Protein AF-A0A7C4IRE5-F1 (afdb_monomer_lite)

Radius of gyration: 17.26 Å; chains: 1; bounding box: 33×17×46 Å

Sequence (58 aa):
MDATKRKALEAAGWKVGD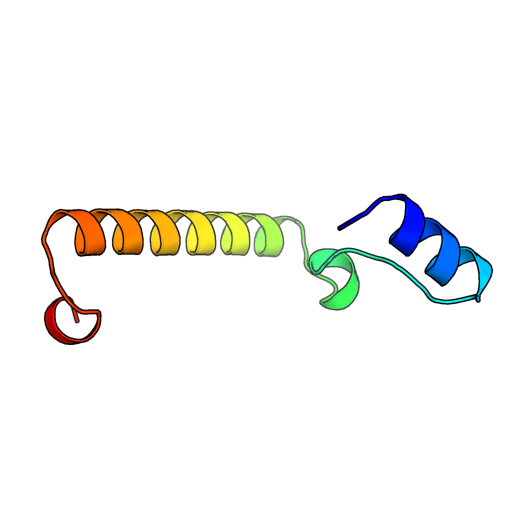AAEFLEMSDQERQLLDARVALAMAIRRQREATDLSQKELG

Foldseek 3Di:
DDPVVVVVCVVVVHDDDDPCVVVVHDPVRVVVVVVVVVVVVVVVVVCVVVVHDPVRVD

Secondary structure (DSSP, 8-state):
--HHHHHHHHHTT-----HHHHTT--HHHHHHHHHHHHHHHHHHHHHHHTT--HHHH-

Structure (mmCIF, N/CA/C/O backbone):
data_AF-A0A7C4IRE5-F1
#
_entry.id   AF-A0A7C4IRE5-F1
#
loop_
_atom_site.group_PDB
_atom_site.id
_atom_site.type_symbol
_atom_site.label_atom_id
_atom_site.label_alt_id
_atom_site.label_comp_id
_atom_site.label_asym_id
_atom_site.label_entity_id
_atom_site.label_seq_id
_atom_site.pdbx_PDB_ins_code
_atom_site.Cartn_x
_atom_site.Cartn_y
_atom_site.Cartn_z
_atom_site.occupancy
_atom_site.B_iso_or_equiv
_atom_site.auth_seq_id
_atom_site.auth_comp_id
_atom_site.auth_asym_id
_atom_site.auth_atom_id
_atom_site.pdbx_PDB_model_num
ATOM 1 N N . MET A 1 1 ? -5.746 -3.172 -12.343 1.00 65.69 1 MET A N 1
ATOM 2 C CA . MET A 1 1 ? -5.584 -2.154 -13.409 1.00 65.69 1 MET A CA 1
ATOM 3 C C . MET A 1 1 ? -6.225 -2.705 -14.671 1.00 65.69 1 MET A C 1
ATOM 5 O O . MET A 1 1 ? -6.097 -3.900 -14.901 1.00 65.69 1 MET A O 1
ATOM 9 N N . ASP A 1 2 ? -6.929 -1.877 -15.440 1.00 86.88 2 ASP A N 1
ATOM 10 C CA . ASP A 1 2 ? -7.522 -2.286 -16.720 1.00 86.88 2 ASP A CA 1
ATOM 11 C C . ASP A 1 2 ? -6.423 -2.555 -17.770 1.00 86.88 2 ASP A C 1
ATOM 13 O O . ASP A 1 2 ? -5.473 -1.776 -17.898 1.00 86.88 2 ASP A O 1
ATOM 17 N N . ALA A 1 3 ? -6.535 -3.665 -18.504 1.00 87.88 3 ALA A N 1
ATOM 18 C CA . ALA A 1 3 ? -5.514 -4.104 -19.459 1.00 87.88 3 ALA A CA 1
ATOM 19 C C . ALA A 1 3 ? -5.393 -3.178 -20.682 1.00 87.88 3 ALA A C 1
ATOM 21 O O . ALA A 1 3 ? -4.298 -2.999 -21.217 1.00 87.88 3 ALA A O 1
ATOM 22 N N . THR A 1 4 ? -6.495 -2.558 -21.107 1.00 92.06 4 THR A N 1
ATOM 23 C CA . THR A 1 4 ? -6.525 -1.605 -22.225 1.00 92.06 4 THR A CA 1
ATOM 24 C C . THR A 1 4 ? -5.786 -0.331 -21.842 1.00 92.06 4 THR A C 1
ATOM 26 O O . THR A 1 4 ? -4.945 0.160 -22.596 1.00 92.06 4 THR A O 1
ATOM 29 N N . LYS A 1 5 ? -6.028 0.163 -20.621 1.00 91.00 5 LYS A N 1
ATOM 30 C CA . LYS A 1 5 ? -5.330 1.336 -20.082 1.00 91.00 5 LYS A CA 1
ATOM 31 C C . LYS A 1 5 ? -3.824 1.105 -19.953 1.00 91.00 5 LYS A C 1
ATOM 33 O O . LYS A 1 5 ? -3.053 2.002 -20.285 1.00 91.00 5 LYS A O 1
ATOM 38 N N . ARG A 1 6 ? -3.399 -0.088 -19.514 1.00 89.44 6 ARG A N 1
ATOM 39 C CA . ARG A 1 6 ? -1.973 -0.453 -19.456 1.00 89.44 6 ARG A CA 1
ATOM 40 C C . ARG A 1 6 ? -1.315 -0.341 -20.837 1.00 89.44 6 ARG A C 1
ATOM 42 O O . ARG A 1 6 ? -0.333 0.381 -20.966 1.00 89.44 6 ARG A O 1
ATOM 49 N N . LYS A 1 7 ? -1.897 -0.969 -21.866 1.00 91.62 7 LYS A N 1
ATOM 50 C CA . LYS A 1 7 ? -1.346 -0.952 -23.234 1.00 91.62 7 LYS A CA 1
ATOM 51 C C . LYS A 1 7 ? -1.248 0.456 -23.823 1.00 91.62 7 LYS A C 1
ATOM 53 O O . LYS A 1 7 ? -0.275 0.762 -24.501 1.00 91.62 7 LYS A O 1
ATOM 58 N N . ALA A 1 8 ? -2.237 1.315 -23.567 1.00 94.50 8 ALA A N 1
ATOM 59 C CA . ALA A 1 8 ? -2.215 2.698 -24.044 1.00 94.50 8 ALA A CA 1
ATOM 60 C C . ALA A 1 8 ? -1.062 3.511 -23.426 1.00 94.50 8 ALA A C 1
ATOM 62 O O . ALA A 1 8 ? -0.417 4.289 -24.123 1.00 94.50 8 ALA A O 1
ATOM 63 N N . LEU A 1 9 ? -0.781 3.307 -22.135 1.00 93.56 9 LEU A N 1
ATOM 64 C CA . LEU A 1 9 ? 0.335 3.953 -21.440 1.00 93.56 9 LEU A CA 1
ATOM 65 C C . LEU A 1 9 ? 1.687 3.450 -21.961 1.00 93.56 9 LEU A C 1
ATOM 67 O O . LEU A 1 9 ? 2.550 4.262 -22.283 1.00 93.56 9 LEU A O 1
ATOM 71 N N . GLU A 1 10 ? 1.838 2.134 -22.117 1.00 93.56 10 GLU A N 1
ATOM 72 C CA . GLU A 1 10 ? 3.052 1.521 -22.674 1.00 93.56 10 GLU A CA 1
ATOM 73 C C . GLU A 1 10 ? 3.324 2.002 -24.110 1.00 93.56 10 GLU A C 1
ATOM 75 O O . GLU A 1 10 ? 4.444 2.397 -24.425 1.00 93.56 10 GLU A O 1
ATOM 80 N N . ALA A 1 11 ? 2.296 2.057 -24.969 1.00 94.81 11 ALA A N 1
ATOM 81 C CA . ALA A 1 11 ? 2.412 2.559 -26.344 1.00 94.81 11 ALA A CA 1
ATOM 82 C C . ALA A 1 11 ? 2.776 4.052 -26.411 1.00 94.81 11 ALA A C 1
ATOM 84 O O . ALA A 1 11 ? 3.439 4.488 -27.349 1.00 94.81 11 ALA A O 1
ATOM 85 N N . ALA A 1 12 ? 2.369 4.830 -25.407 1.00 95.94 12 ALA A N 1
ATOM 86 C CA . ALA A 1 12 ? 2.758 6.227 -25.246 1.00 95.94 12 ALA A CA 1
ATOM 87 C C . ALA A 1 12 ? 4.154 6.403 -24.607 1.00 95.94 12 ALA A C 1
ATOM 89 O O . ALA A 1 12 ? 4.546 7.531 -24.312 1.00 95.94 12 ALA A O 1
ATOM 90 N N . GLY A 1 13 ? 4.905 5.316 -24.389 1.00 94.19 13 GLY A N 1
ATOM 91 C CA . GLY A 1 13 ? 6.272 5.340 -23.860 1.00 94.19 13 GLY A CA 1
ATOM 92 C C . GLY A 1 13 ? 6.369 5.395 -22.333 1.00 94.19 13 GLY A C 1
ATOM 93 O O . GLY A 1 13 ? 7.461 5.581 -21.798 1.00 94.19 13 GLY A O 1
ATOM 94 N N . TRP A 1 14 ? 5.257 5.232 -21.611 1.00 94.06 14 TRP A N 1
ATOM 95 C CA . TRP A 1 14 ? 5.271 5.200 -20.151 1.00 94.06 14 TRP A CA 1
ATOM 96 C C . TRP A 1 14 ? 5.674 3.818 -19.641 1.00 94.06 14 TRP A C 1
ATOM 98 O O . TRP A 1 14 ? 5.132 2.799 -20.070 1.00 94.06 14 TRP A O 1
ATOM 108 N N . LYS A 1 15 ? 6.578 3.782 -18.657 1.00 87.50 15 LYS A N 1
ATOM 109 C CA . LYS A 1 15 ? 6.887 2.554 -17.921 1.00 87.50 15 LYS A CA 1
ATOM 110 C C . LYS A 1 15 ? 5.720 2.222 -16.991 1.00 87.50 15 LYS A C 1
ATOM 112 O O . LYS A 1 15 ? 5.390 3.006 -16.102 1.00 87.50 15 LYS A O 1
ATOM 117 N N . VAL A 1 16 ? 5.110 1.058 -17.188 1.00 88.06 16 VAL A N 1
ATOM 118 C CA . VAL A 1 16 ? 4.081 0.515 -16.298 1.00 88.06 16 VAL A CA 1
ATOM 119 C C . VAL A 1 16 ? 4.685 -0.658 -15.537 1.00 88.06 16 VAL A C 1
ATOM 121 O O . VAL A 1 16 ? 5.179 -1.595 -16.151 1.00 88.06 16 VAL A O 1
ATOM 124 N N . GLY A 1 17 ? 4.628 -0.605 -14.210 1.00 86.31 17 GLY A N 1
ATOM 125 C CA . GLY A 1 17 ? 5.126 -1.655 -13.323 1.00 86.31 17 GLY A CA 1
ATOM 126 C C . GLY A 1 17 ? 4.272 -1.768 -12.067 1.00 86.31 17 GLY A C 1
ATOM 127 O O . GLY A 1 17 ? 3.294 -1.026 -11.903 1.00 86.31 17 GLY A O 1
ATOM 128 N N . ASP A 1 18 ? 4.599 -2.722 -11.205 1.00 87.75 18 ASP A N 1
ATOM 129 C CA . ASP A 1 18 ? 3.981 -2.842 -9.886 1.00 87.75 18 ASP A CA 1
ATOM 130 C C . ASP A 1 18 ? 4.715 -2.010 -8.812 1.00 87.75 18 ASP A C 1
ATOM 132 O O . ASP A 1 18 ? 5.709 -1.329 -9.071 1.00 87.75 18 ASP A O 1
ATOM 136 N N . ALA A 1 19 ? 4.168 -1.992 -7.593 1.00 87.06 19 ALA A N 1
ATOM 137 C CA . ALA A 1 19 ? 4.752 -1.228 -6.493 1.00 87.06 19 ALA A CA 1
ATOM 138 C C . ALA A 1 19 ? 6.119 -1.776 -6.052 1.00 87.06 19 ALA A C 1
ATOM 140 O O . ALA A 1 19 ? 6.943 -0.999 -5.577 1.00 87.06 19 ALA A O 1
ATOM 141 N N . ALA A 1 20 ? 6.364 -3.080 -6.223 1.00 89.44 20 ALA A N 1
ATOM 142 C CA . ALA A 1 20 ? 7.639 -3.693 -5.873 1.00 89.44 20 ALA A CA 1
ATOM 143 C C . ALA A 1 20 ? 8.735 -3.237 -6.841 1.00 89.44 20 ALA A C 1
ATOM 145 O O . ALA A 1 20 ? 9.823 -2.887 -6.399 1.00 89.44 20 ALA A O 1
ATOM 146 N N . GLU A 1 21 ? 8.424 -3.143 -8.137 1.00 88.06 21 GLU A N 1
ATOM 147 C CA . GLU A 1 21 ? 9.332 -2.571 -9.136 1.00 88.06 21 GLU A CA 1
ATOM 148 C C . GLU A 1 21 ? 9.597 -1.076 -8.905 1.00 88.06 21 GLU A C 1
ATOM 150 O O . GLU A 1 21 ? 10.717 -0.616 -9.109 1.00 88.06 21 GLU A O 1
ATOM 155 N N . PHE A 1 22 ? 8.583 -0.303 -8.498 1.00 89.62 22 PHE A N 1
ATOM 156 C CA . PHE A 1 22 ? 8.738 1.135 -8.240 1.00 89.62 22 PHE A CA 1
ATOM 157 C C . PHE A 1 22 ? 9.570 1.432 -6.986 1.00 89.62 22 PHE A C 1
ATOM 159 O O . PHE A 1 22 ? 10.349 2.380 -6.982 1.00 89.62 22 PHE A O 1
ATOM 166 N N . LEU A 1 23 ? 9.382 0.643 -5.926 1.00 91.69 23 LEU A N 1
ATOM 167 C CA . LEU A 1 23 ? 10.077 0.801 -4.646 1.00 91.69 23 LEU A CA 1
ATOM 168 C C . LEU A 1 23 ? 11.354 -0.044 -4.547 1.00 91.69 23 LEU A C 1
ATOM 170 O O . LEU A 1 23 ? 11.960 -0.073 -3.481 1.00 91.69 23 LEU A O 1
ATOM 174 N N . GLU A 1 24 ? 11.733 -0.734 -5.628 1.00 94.38 24 GLU A N 1
ATOM 175 C CA . GLU A 1 24 ? 12.903 -1.621 -5.699 1.00 94.38 24 GLU A CA 1
ATOM 176 C C . GLU A 1 24 ? 12.938 -2.658 -4.562 1.00 94.38 24 GLU A C 1
ATOM 178 O O . GLU A 1 24 ? 13.981 -2.946 -3.977 1.00 94.38 24 GLU A O 1
ATOM 183 N N . MET A 1 25 ? 11.771 -3.217 -4.231 1.00 95.75 25 MET A N 1
ATOM 184 C CA . MET A 1 25 ? 11.618 -4.117 -3.089 1.00 95.75 25 MET A CA 1
ATOM 185 C C . MET A 1 25 ? 12.297 -5.461 -3.349 1.00 95.75 25 MET A C 1
ATOM 187 O O . MET A 1 25 ? 12.103 -6.081 -4.396 1.00 95.75 25 MET A O 1
ATOM 191 N N . SER A 1 26 ? 13.008 -5.961 -2.343 1.00 96.12 26 SER A N 1
ATOM 192 C CA . SER A 1 26 ? 13.425 -7.362 -2.284 1.00 96.12 26 SER A CA 1
ATOM 193 C C . SER A 1 26 ? 12.221 -8.300 -2.126 1.00 96.12 26 SER A C 1
ATOM 195 O O . SER A 1 26 ? 11.144 -7.906 -1.662 1.00 96.12 26 SER A O 1
ATOM 197 N N . ASP A 1 27 ? 12.408 -9.582 -2.448 1.00 94.06 27 ASP A N 1
ATOM 198 C CA . ASP A 1 27 ? 11.374 -10.605 -2.246 1.00 94.06 27 ASP A CA 1
ATOM 199 C C . ASP A 1 27 ? 10.937 -10.694 -0.775 1.00 94.06 27 ASP A C 1
ATOM 201 O O . ASP A 1 27 ? 9.758 -10.892 -0.477 1.00 94.06 27 ASP A O 1
ATOM 205 N N . GLN A 1 28 ? 11.874 -10.501 0.157 1.00 96.56 28 GLN A N 1
ATOM 206 C CA . GLN A 1 28 ? 11.606 -10.494 1.592 1.00 96.56 28 GLN A CA 1
ATOM 207 C C . GLN A 1 28 ? 10.730 -9.301 1.997 1.00 96.56 28 GLN A C 1
ATOM 209 O O . GLN A 1 28 ? 9.775 -9.463 2.758 1.00 96.56 28 GLN A O 1
ATOM 214 N N . GLU A 1 29 ? 11.016 -8.106 1.477 1.00 96.12 29 GLU A N 1
ATOM 215 C CA . GLU A 1 29 ? 10.204 -6.912 1.735 1.00 96.12 29 GLU A CA 1
ATOM 216 C C . GLU A 1 29 ? 8.809 -7.038 1.131 1.00 96.12 29 GLU A C 1
ATOM 218 O O . GLU A 1 29 ? 7.829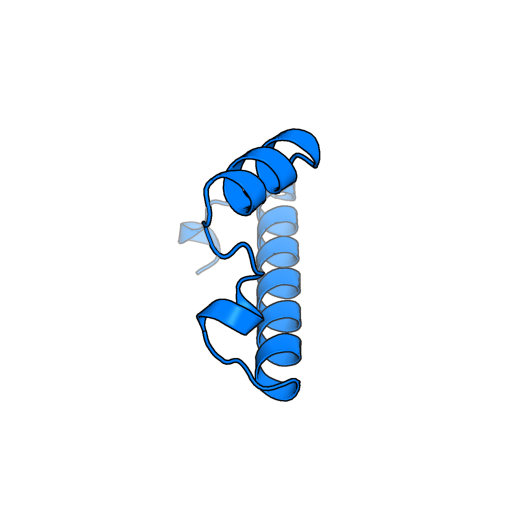 -6.648 1.769 1.00 96.12 29 GLU A O 1
ATOM 223 N N . ARG A 1 30 ? 8.699 -7.634 -0.061 1.00 94.06 30 ARG A N 1
ATOM 224 C CA . ARG A 1 30 ? 7.409 -7.920 -0.695 1.00 94.06 30 ARG A CA 1
ATOM 225 C C . ARG A 1 30 ? 6.563 -8.853 0.171 1.00 94.06 30 ARG A C 1
ATOM 227 O O . ARG A 1 30 ? 5.413 -8.536 0.460 1.00 94.06 30 ARG A O 1
ATOM 234 N N . GLN A 1 31 ? 7.142 -9.952 0.654 1.00 95.00 31 GLN A N 1
ATOM 235 C CA . GLN A 1 31 ? 6.450 -10.892 1.544 1.00 95.00 31 GLN A CA 1
ATOM 236 C C . GLN A 1 31 ? 6.023 -10.236 2.863 1.00 95.00 31 GLN A C 1
ATOM 238 O O . GLN A 1 31 ? 4.909 -10.459 3.344 1.00 95.00 31 GLN A O 1
ATOM 243 N N . LEU A 1 32 ? 6.886 -9.398 3.446 1.00 95.75 32 LEU A N 1
ATOM 244 C CA . LEU A 1 32 ? 6.561 -8.657 4.662 1.00 95.75 32 LEU A CA 1
ATOM 245 C C . LEU A 1 32 ? 5.417 -7.659 4.432 1.00 95.75 32 LEU A C 1
ATOM 247 O O . LEU A 1 32 ? 4.534 -7.528 5.287 1.00 95.75 32 LEU A O 1
ATOM 251 N N . LEU A 1 33 ? 5.417 -6.962 3.293 1.00 93.75 33 LEU A N 1
ATOM 252 C CA . LEU A 1 33 ? 4.340 -6.056 2.907 1.00 93.75 33 LEU A CA 1
ATOM 253 C C . LEU A 1 33 ? 3.019 -6.816 2.754 1.00 93.75 33 LEU A C 1
ATOM 255 O O . LEU A 1 33 ? 2.020 -6.403 3.344 1.00 93.75 33 LEU A O 1
ATOM 259 N N . ASP A 1 34 ? 3.023 -7.941 2.040 1.00 93.56 34 ASP A N 1
ATOM 260 C CA . ASP A 1 34 ? 1.835 -8.773 1.839 1.00 93.56 34 ASP A CA 1
ATOM 261 C C . ASP A 1 34 ? 1.258 -9.256 3.179 1.00 93.56 34 ASP A C 1
ATOM 263 O O . ASP A 1 34 ? 0.053 -9.136 3.419 1.00 93.56 34 ASP A O 1
ATOM 267 N N . ALA A 1 35 ? 2.114 -9.710 4.102 1.00 96.50 35 ALA A N 1
ATOM 268 C CA . ALA A 1 35 ? 1.698 -10.114 5.444 1.00 96.50 35 ALA A CA 1
ATOM 269 C C . ALA A 1 35 ? 1.062 -8.952 6.232 1.00 96.50 35 ALA A C 1
ATOM 271 O O . ALA A 1 35 ? 0.004 -9.116 6.849 1.00 96.50 35 ALA 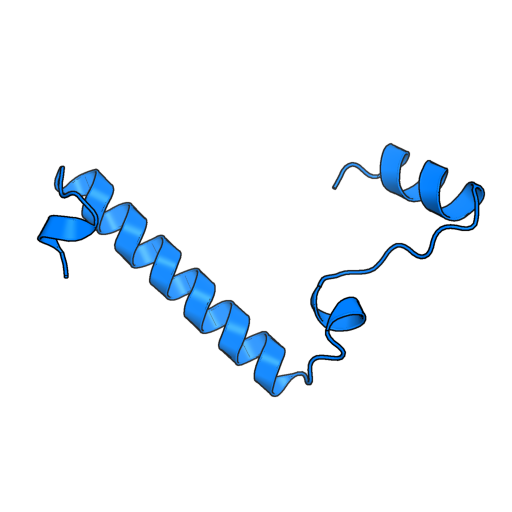A O 1
ATOM 272 N N . ARG A 1 36 ? 1.666 -7.757 6.184 1.00 96.25 36 ARG A N 1
ATOM 273 C CA . ARG A 1 36 ? 1.138 -6.551 6.846 1.00 96.25 36 ARG A CA 1
ATOM 274 C C . ARG A 1 36 ? -0.208 -6.123 6.271 1.00 96.25 36 ARG A C 1
ATOM 276 O O . ARG A 1 36 ? -1.119 -5.805 7.035 1.00 96.25 36 ARG A O 1
ATOM 283 N N . VAL A 1 37 ? -0.349 -6.132 4.947 1.00 95.94 37 VAL A N 1
ATOM 284 C CA . VAL A 1 37 ? -1.600 -5.775 4.263 1.00 95.94 37 VAL A CA 1
ATOM 285 C C . VAL A 1 37 ? -2.697 -6.783 4.597 1.00 95.94 37 VAL A C 1
ATOM 287 O O . VAL A 1 37 ? -3.808 -6.380 4.949 1.00 95.94 37 VAL A O 1
ATOM 290 N N . ALA A 1 38 ? -2.394 -8.083 4.554 1.00 97.19 38 ALA A N 1
ATOM 291 C CA . ALA A 1 38 ? -3.347 -9.131 4.906 1.00 97.19 38 ALA A CA 1
ATOM 292 C C . ALA A 1 38 ? -3.855 -8.976 6.348 1.00 97.19 38 ALA A C 1
ATOM 294 O O . ALA A 1 38 ? -5.068 -9.015 6.580 1.00 97.19 38 ALA A O 1
ATOM 295 N N . LEU A 1 39 ? -2.947 -8.723 7.297 1.00 96.88 39 LEU A N 1
ATOM 296 C CA . LEU A 1 39 ? -3.290 -8.479 8.696 1.00 96.88 39 LEU A CA 1
ATOM 297 C C . LEU A 1 39 ? -4.159 -7.226 8.864 1.00 96.88 39 LEU A C 1
ATOM 299 O O . LEU A 1 39 ? -5.207 -7.291 9.504 1.00 96.88 39 LEU A O 1
ATOM 303 N N . ALA A 1 40 ? -3.774 -6.101 8.256 1.00 95.56 40 ALA A N 1
ATOM 304 C CA . ALA A 1 40 ? -4.543 -4.858 8.333 1.00 95.56 40 ALA A CA 1
ATOM 305 C C . ALA A 1 40 ? -5.972 -5.032 7.787 1.00 95.56 40 ALA A C 1
ATOM 307 O O . ALA A 1 40 ? -6.937 -4.547 8.380 1.00 95.56 40 ALA A O 1
ATOM 308 N N . MET A 1 41 ? -6.126 -5.778 6.690 1.00 96.75 41 MET A N 1
ATOM 309 C CA . MET A 1 41 ? -7.437 -6.093 6.123 1.00 96.75 41 MET A CA 1
ATOM 310 C C . MET A 1 41 ? -8.254 -7.028 7.018 1.00 96.75 41 MET A C 1
ATOM 312 O O . MET A 1 41 ? -9.464 -6.844 7.134 1.00 96.75 41 MET A O 1
ATOM 316 N N . ALA A 1 42 ? -7.627 -8.016 7.661 1.00 95.81 42 ALA A N 1
ATOM 317 C CA . ALA A 1 42 ? -8.304 -8.884 8.623 1.00 95.81 42 ALA A CA 1
ATOM 318 C C . ALA A 1 42 ? -8.821 -8.086 9.832 1.00 95.81 42 ALA A C 1
ATOM 320 O O . ALA A 1 42 ? -9.999 -8.187 10.169 1.00 95.81 42 ALA A O 1
ATOM 321 N N . ILE A 1 43 ? -7.976 -7.221 10.399 1.00 94.31 43 ILE A N 1
ATOM 322 C CA . ILE A 1 43 ? -8.342 -6.315 11.494 1.00 94.31 43 ILE A CA 1
ATOM 323 C C . ILE A 1 43 ? -9.513 -5.415 11.088 1.00 94.31 43 ILE A C 1
ATOM 325 O O . ILE A 1 43 ? -10.492 -5.294 11.823 1.00 94.31 43 ILE A O 1
ATOM 329 N N . ARG A 1 44 ? -9.448 -4.812 9.896 1.00 94.12 44 ARG A N 1
ATOM 330 C CA . ARG A 1 44 ? -10.527 -3.967 9.377 1.00 94.12 44 ARG A CA 1
ATOM 331 C C . ARG A 1 44 ? -11.854 -4.723 9.273 1.00 94.12 44 ARG A C 1
ATOM 333 O O . ARG A 1 44 ? -12.870 -4.187 9.697 1.00 94.12 44 ARG A O 1
ATOM 340 N N . ARG A 1 45 ? -11.849 -5.948 8.738 1.00 95.00 45 ARG A N 1
ATOM 341 C CA . ARG A 1 45 ? -13.065 -6.773 8.626 1.00 95.00 45 ARG A CA 1
ATOM 342 C C . ARG A 1 45 ? -13.651 -7.106 9.993 1.00 95.00 45 ARG A C 1
ATOM 344 O O . ARG A 1 45 ? -14.859 -7.014 10.168 1.00 95.00 45 ARG A O 1
ATOM 351 N N . GLN A 1 46 ? -12.804 -7.474 10.954 1.00 93.75 46 GLN A N 1
ATOM 352 C CA . GLN A 1 46 ? -13.249 -7.752 12.318 1.00 93.75 46 GLN A CA 1
ATOM 353 C C . GLN A 1 46 ? -13.888 -6.515 12.945 1.00 93.75 46 GLN A C 1
ATOM 355 O O . GLN A 1 46 ? -14.962 -6.610 13.524 1.00 93.75 46 GLN A O 1
ATOM 360 N N . ARG A 1 47 ? -13.261 -5.353 12.758 1.00 94.12 47 ARG A N 1
ATOM 361 C CA . ARG A 1 47 ? -13.780 -4.076 13.228 1.00 94.12 47 ARG A CA 1
ATOM 362 C C . ARG A 1 47 ? -15.161 -3.756 12.642 1.00 94.12 47 ARG A C 1
ATOM 364 O O . ARG A 1 47 ? -16.068 -3.408 13.390 1.00 94.12 47 ARG A O 1
ATOM 371 N N . GLU A 1 48 ? -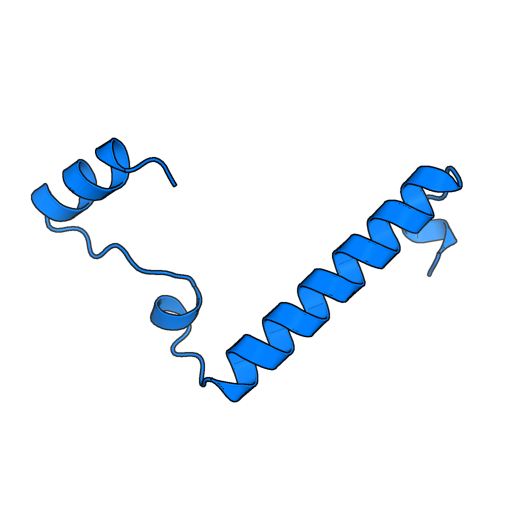15.309 -3.871 11.322 1.00 93.25 48 GLU A N 1
ATOM 372 C CA . GLU A 1 48 ? -16.580 -3.633 10.622 1.00 93.25 48 GLU A CA 1
ATOM 373 C C . GLU A 1 48 ? -17.671 -4.622 11.074 1.00 93.25 48 GLU A C 1
ATOM 375 O O . GLU A 1 48 ? -18.833 -4.245 11.174 1.00 93.25 48 GLU A O 1
ATOM 380 N N . ALA A 1 49 ? -17.309 -5.866 11.411 1.00 94.94 49 ALA A N 1
ATOM 381 C CA . ALA A 1 49 ? -18.246 -6.870 11.920 1.00 94.94 49 ALA A CA 1
ATOM 382 C C . ALA A 1 49 ? -18.730 -6.603 13.358 1.00 94.94 49 ALA A C 1
ATOM 384 O O . ALA A 1 49 ? -19.772 -7.122 13.755 1.00 94.94 49 ALA A O 1
ATOM 385 N N . THR A 1 50 ? -17.982 -5.822 14.139 1.00 94.38 50 THR A N 1
ATOM 386 C CA . THR A 1 50 ? -18.304 -5.486 15.536 1.00 94.38 50 THR A CA 1
ATOM 387 C C . THR A 1 50 ? -18.722 -4.027 15.723 1.00 94.38 50 THR A C 1
ATOM 389 O O . THR A 1 50 ? -18.784 -3.573 16.860 1.00 94.38 50 THR A O 1
ATOM 392 N N . ASP A 1 51 ? -18.952 -3.295 14.629 1.00 92.25 51 ASP A N 1
ATOM 393 C CA . ASP A 1 51 ? -19.284 -1.861 14.613 1.00 92.25 51 ASP A CA 1
ATOM 394 C C . ASP A 1 51 ? -18.316 -0.992 15.441 1.00 92.25 51 ASP A C 1
ATOM 396 O O . ASP A 1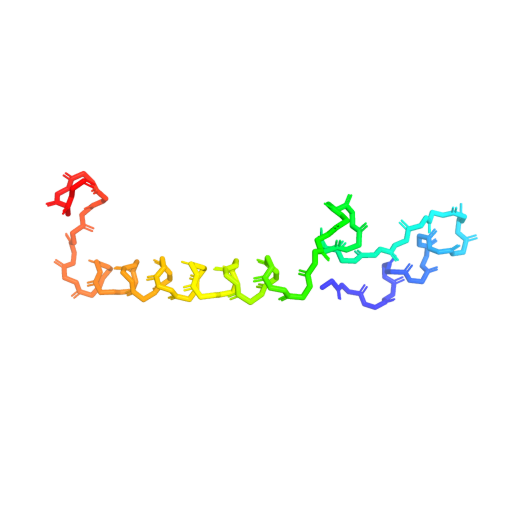 51 ? -18.700 -0.039 16.115 1.00 92.25 51 ASP A O 1
ATOM 400 N N . LEU A 1 52 ? -17.029 -1.355 15.414 1.00 92.00 52 LEU A N 1
ATOM 401 C CA . LEU A 1 52 ? -15.971 -0.596 16.077 1.00 92.00 52 LEU A CA 1
ATOM 402 C C . LEU A 1 52 ? -15.372 0.424 15.096 1.00 92.00 52 LEU A C 1
ATOM 404 O O . LEU A 1 52 ? -15.270 0.196 13.892 1.00 92.00 52 LEU A O 1
ATOM 408 N N . SER A 1 53 ? -14.903 1.558 15.591 1.00 88.88 53 SER A N 1
ATOM 409 C CA . SER A 1 53 ? -14.075 2.507 14.844 1.00 88.88 53 SER A CA 1
ATOM 410 C C . SER A 1 53 ? -12.583 2.209 15.043 1.00 88.88 53 SER A C 1
ATOM 412 O O . SER A 1 53 ? -12.183 1.494 15.961 1.00 88.88 53 SER A O 1
ATOM 414 N N . GLN A 1 54 ? -11.714 2.732 14.164 1.00 83.25 54 GLN A N 1
ATOM 415 C CA . GLN A 1 54 ? -10.256 2.560 14.315 1.00 83.25 54 GLN A CA 1
ATOM 416 C C . GLN A 1 54 ? -9.779 3.068 1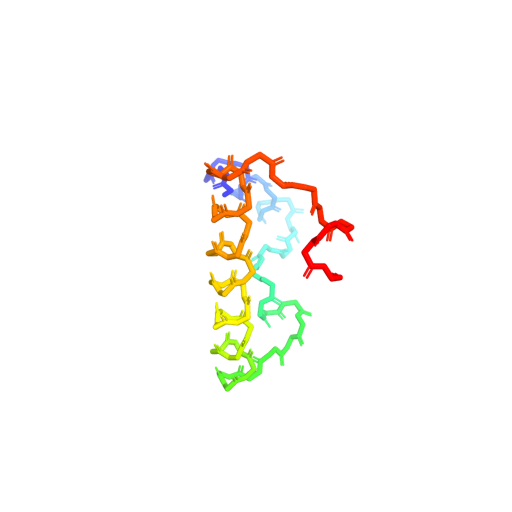5.685 1.00 83.25 54 GLN A C 1
ATOM 418 O O . GLN A 1 54 ? -8.918 2.446 16.288 1.00 83.25 54 GLN A O 1
ATOM 423 N N . LYS A 1 55 ? -10.371 4.163 16.180 1.00 87.31 55 LYS A N 1
ATOM 424 C CA . LYS A 1 55 ? -10.018 4.781 17.462 1.00 87.31 55 LYS A CA 1
ATOM 425 C C . LYS A 1 55 ? -10.392 3.911 18.667 1.00 87.31 55 LYS A C 1
ATOM 427 O O . LYS A 1 55 ? -9.737 3.999 19.695 1.00 87.31 55 LYS A O 1
ATOM 432 N N . GLU A 1 56 ? -11.441 3.102 18.554 1.00 87.06 56 GLU A N 1
ATOM 433 C CA . GLU A 1 56 ? -11.886 2.218 19.640 1.00 87.06 56 GLU A CA 1
ATOM 434 C C . GLU A 1 56 ? -11.052 0.940 19.738 1.00 87.06 56 GLU A C 1
ATOM 436 O O . GLU A 1 56 ? -10.984 0.336 20.804 1.00 87.06 56 GLU A O 1
ATOM 441 N N . LEU A 1 57 ? -10.401 0.539 18.644 1.00 78.62 57 LEU A N 1
ATOM 442 C CA . LEU A 1 57 ? -9.548 -0.644 18.615 1.00 78.62 57 LEU A CA 1
ATOM 443 C C . LEU A 1 57 ? -8.127 -0.382 19.156 1.00 78.62 57 LEU A C 1
ATOM 445 O O . LEU A 1 57 ? -7.512 -1.307 19.687 1.00 78.62 57 LEU A O 1
ATOM 449 N N . GLY A 1 58 ? -7.614 0.848 19.017 1.00 66.94 58 GLY A N 1
ATOM 450 C CA . GLY A 1 58 ? -6.253 1.245 19.410 1.00 66.94 58 GLY A CA 1
ATOM 451 C C . GLY A 1 58 ? -5.614 2.236 18.447 1.00 66.94 58 GLY A C 1
ATOM 452 O O . GLY A 1 58 ? -5.609 1.961 17.222 1.00 66.94 58 GLY A O 1
#

pLDDT: mean 91.5, std 6.1, range [65.69, 97.19]